Protein AF-A0A804MTH3-F1 (afdb_monomer_lite)

InterPro domains:
  IPR044663 MACPF domain-containing protein CAD1/NSL1-like [PTHR33199] (2-123)

Structure (mmCIF, N/CA/C/O backbone):
data_AF-A0A804MTH3-F1
#
_entry.id   AF-A0A804MTH3-F1
#
loop_
_atom_site.group_PDB
_atom_site.id
_atom_site.type_symbol
_atom_site.label_atom_id
_atom_site.label_alt_id
_atom_site.label_comp_id
_atom_site.label_asym_id
_atom_site.label_entity_id
_atom_site.label_seq_id
_atom_site.pdbx_PDB_ins_code
_atom_site.Cartn_x
_atom_site.Cartn_y
_atom_site.Cartn_z
_atom_site.occupancy
_atom_site.B_iso_or_equiv
_atom_site.auth_seq_id
_atom_site.auth_comp_id
_atom_site.auth_asym_id
_atom_site.auth_atom_id
_atom_site.pdbx_PDB_model_num
ATOM 1 N N . MET A 1 1 ? -16.129 12.757 20.648 1.00 75.38 1 MET A N 1
ATOM 2 C CA . MET A 1 1 ? -15.658 12.616 19.248 1.00 75.38 1 MET A CA 1
ATOM 3 C C . MET A 1 1 ? -15.105 11.215 19.030 1.00 75.38 1 MET A C 1
ATOM 5 O O . MET A 1 1 ? -14.694 10.597 20.002 1.00 75.38 1 MET A O 1
ATOM 9 N N . LYS A 1 2 ? -15.125 10.702 17.796 1.00 77.19 2 LYS A N 1
ATOM 10 C CA . LYS A 1 2 ? -14.483 9.428 17.428 1.00 77.19 2 LYS A CA 1
ATOM 11 C C . LYS A 1 2 ? -13.296 9.731 16.516 1.00 77.19 2 LYS A C 1
ATOM 13 O O . LYS A 1 2 ? -13.436 10.588 15.650 1.00 77.19 2 LYS A O 1
ATOM 18 N N . VAL A 1 3 ? -12.166 9.062 16.725 1.00 84.19 3 VAL A N 1
ATOM 19 C CA . VAL A 1 3 ? -10.909 9.311 16.001 1.00 84.19 3 VAL A CA 1
ATOM 20 C C . VAL A 1 3 ? -10.376 7.988 15.460 1.00 84.19 3 VAL A C 1
ATOM 22 O O . VAL A 1 3 ? -10.432 6.973 16.153 1.00 84.19 3 VAL A O 1
ATOM 25 N N . LEU A 1 4 ? -9.884 8.008 14.222 1.00 85.06 4 LEU A N 1
ATOM 26 C CA . LEU A 1 4 ? -9.173 6.902 13.586 1.00 85.06 4 LEU A CA 1
ATOM 27 C C . LEU A 1 4 ? -7.678 7.235 13.568 1.00 85.06 4 LEU A C 1
ATOM 29 O O . LEU A 1 4 ? -7.301 8.311 13.111 1.00 85.06 4 LEU A O 1
ATOM 33 N N . PHE A 1 5 ? -6.841 6.311 14.034 1.00 88.12 5 PHE A N 1
ATOM 34 C CA . PHE A 1 5 ? -5.385 6.434 13.967 1.00 88.12 5 PHE A CA 1
ATOM 35 C C . PHE A 1 5 ? -4.850 5.558 12.836 1.00 88.12 5 PHE A C 1
ATOM 37 O O . PHE A 1 5 ? -5.181 4.375 12.767 1.00 88.12 5 PHE A O 1
ATOM 44 N N . LEU A 1 6 ? -4.016 6.131 11.966 1.00 89.75 6 LEU A N 1
ATOM 45 C CA . LEU A 1 6 ? -3.325 5.408 10.901 1.00 89.75 6 LEU A CA 1
ATOM 46 C C . LEU A 1 6 ? -1.824 5.407 11.187 1.00 89.75 6 LEU A C 1
ATOM 48 O O . LEU A 1 6 ? -1.238 6.456 11.448 1.00 89.75 6 LEU A O 1
ATOM 52 N N . ARG A 1 7 ? -1.203 4.230 11.108 1.00 90.25 7 ARG A N 1
ATOM 53 C CA . ARG A 1 7 ? 0.249 4.076 11.182 1.00 90.25 7 ARG A CA 1
ATOM 54 C C . ARG A 1 7 ? 0.789 3.848 9.777 1.00 90.25 7 ARG A C 1
ATOM 56 O O . ARG A 1 7 ? 0.398 2.886 9.126 1.00 90.25 7 ARG A O 1
ATOM 63 N N . LEU A 1 8 ? 1.691 4.719 9.333 1.00 89.06 8 LEU A N 1
ATOM 64 C CA . LEU A 1 8 ? 2.389 4.580 8.059 1.00 89.06 8 LEU A CA 1
ATOM 65 C C . LEU A 1 8 ? 3.809 4.068 8.307 1.00 89.06 8 LEU A C 1
ATOM 67 O O . LEU A 1 8 ? 4.564 4.678 9.062 1.00 89.06 8 LEU A O 1
ATOM 71 N N . GLY A 1 9 ? 4.160 2.953 7.673 1.00 92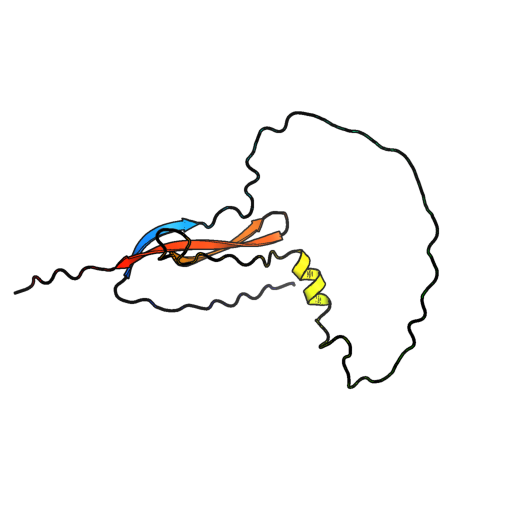.56 9 GLY A N 1
ATOM 72 C CA . GLY A 1 9 ? 5.544 2.517 7.516 1.00 92.56 9 GLY A CA 1
ATOM 73 C C . GLY A 1 9 ? 6.033 2.886 6.120 1.00 92.56 9 GLY A C 1
ATOM 74 O O . GLY A 1 9 ? 5.274 2.769 5.160 1.00 92.56 9 GLY A O 1
ATOM 75 N N . PHE A 1 10 ? 7.276 3.340 6.005 1.00 92.81 10 PHE A N 1
ATOM 76 C CA . PHE A 1 10 ? 7.902 3.626 4.719 1.00 92.81 10 PHE A CA 1
ATOM 77 C C . PHE A 1 10 ? 9.369 3.207 4.741 1.00 92.81 10 PHE A C 1
ATOM 79 O O . PHE A 1 10 ? 10.009 3.179 5.793 1.00 92.81 10 PHE A O 1
ATOM 86 N N . SER A 1 11 ? 9.889 2.891 3.564 1.00 93.00 11 SER A N 1
ATOM 87 C CA . SER A 1 11 ? 11.303 2.657 3.303 1.00 93.00 11 SER A CA 1
ATOM 88 C C . SER A 1 11 ? 11.717 3.466 2.074 1.00 93.00 11 SER A C 1
ATOM 90 O O . SER A 1 11 ? 10.885 3.806 1.230 1.00 93.00 11 SER A O 1
ATOM 92 N N . GLY A 1 12 ? 12.998 3.824 2.002 1.00 89.50 12 GLY A N 1
ATOM 93 C CA . GLY A 1 12 ? 13.584 4.468 0.829 1.00 89.50 12 GLY A CA 1
ATOM 94 C C . GLY A 1 12 ? 14.133 3.432 -0.147 1.00 89.50 12 GLY A C 1
ATOM 95 O O . GLY A 1 12 ? 14.617 2.383 0.273 1.00 89.50 12 GLY A O 1
ATOM 96 N N . VAL A 1 13 ? 14.083 3.745 -1.440 1.00 89.06 13 VAL A N 1
ATOM 97 C CA . VAL A 1 13 ? 14.737 2.975 -2.505 1.00 89.06 13 VAL A CA 1
ATOM 98 C C . VAL A 1 13 ? 15.578 3.957 -3.320 1.00 89.06 13 VAL A C 1
ATOM 100 O O . VAL A 1 13 ? 15.029 4.923 -3.848 1.00 89.06 13 VAL A O 1
ATOM 103 N N . ALA A 1 14 ? 16.894 3.744 -3.362 1.00 90.62 14 ALA A N 1
ATOM 104 C CA . ALA A 1 14 ? 17.831 4.560 -4.137 1.00 90.62 14 ALA A CA 1
ATOM 105 C C . ALA A 1 14 ? 17.869 4.122 -5.610 1.00 90.62 14 ALA A C 1
ATOM 107 O O . ALA A 1 14 ? 17.393 3.037 -5.943 1.00 90.62 14 ALA A O 1
ATOM 108 N N . ASP A 1 15 ? 18.399 4.985 -6.479 1.00 92.69 15 ASP A N 1
ATOM 109 C CA . ASP A 1 15 ? 18.687 4.720 -7.901 1.00 92.69 15 ASP A CA 1
ATOM 110 C C . ASP A 1 15 ? 17.491 4.248 -8.740 1.00 92.69 15 ASP A C 1
ATOM 112 O O . ASP A 1 15 ? 17.631 3.702 -9.833 1.00 92.69 15 ASP A O 1
ATOM 116 N N . MET A 1 16 ? 16.279 4.500 -8.247 1.00 93.06 16 MET A N 1
ATOM 117 C CA . MET A 1 16 ? 15.026 4.189 -8.917 1.00 93.06 16 MET A CA 1
ATOM 118 C C . MET A 1 16 ? 14.255 5.472 -9.212 1.00 93.06 16 MET A C 1
ATOM 120 O O . MET A 1 16 ? 14.217 6.402 -8.408 1.00 93.06 16 MET A O 1
ATOM 124 N N . LYS A 1 17 ? 13.554 5.499 -10.345 1.00 93.31 17 LYS A N 1
ATOM 125 C CA . LYS A 1 17 ? 12.579 6.544 -10.679 1.00 93.31 17 LYS A CA 1
ATOM 126 C C . LYS A 1 17 ? 11.191 5.954 -10.885 1.00 93.31 17 LYS A C 1
ATOM 128 O O . LYS A 1 17 ? 11.028 4.801 -11.284 1.00 93.31 17 LYS A O 1
ATOM 133 N N . ILE A 1 18 ? 10.169 6.767 -10.636 1.00 94.88 18 ILE A N 1
ATOM 134 C CA . ILE A 1 18 ? 8.778 6.392 -10.900 1.00 94.88 18 ILE A CA 1
ATOM 135 C C . ILE A 1 18 ? 8.538 6.439 -12.411 1.00 94.88 18 ILE A C 1
ATOM 137 O O . ILE A 1 18 ? 8.588 7.504 -13.021 1.00 94.88 18 ILE A O 1
ATOM 141 N N . ARG A 1 19 ? 8.233 5.286 -13.013 1.00 93.38 19 ARG A N 1
ATOM 142 C CA . ARG A 1 19 ? 7.843 5.184 -14.426 1.00 93.38 19 ARG A CA 1
ATOM 143 C C . ARG A 1 19 ? 6.403 5.618 -14.649 1.00 93.38 19 ARG A C 1
ATOM 145 O O . ARG A 1 19 ? 6.111 6.370 -15.571 1.00 93.38 19 ARG A O 1
ATOM 152 N N . ARG A 1 20 ? 5.488 5.072 -13.849 1.00 94.25 20 ARG A N 1
ATOM 153 C CA . ARG A 1 20 ? 4.055 5.381 -13.907 1.00 94.25 20 ARG A CA 1
ATOM 154 C C . ARG A 1 20 ? 3.417 5.165 -12.550 1.00 94.25 20 ARG A C 1
ATOM 156 O O . ARG A 1 20 ? 3.951 4.421 -11.731 1.00 94.25 20 ARG A O 1
ATOM 163 N N . SER A 1 21 ? 2.237 5.736 -12.359 1.00 95.50 21 SER A N 1
ATOM 164 C CA . SER A 1 21 ? 1.429 5.485 -11.173 1.00 95.50 21 SER A CA 1
ATOM 165 C C . SER A 1 21 ? -0.015 5.212 -11.532 1.00 95.50 21 SER A C 1
ATOM 167 O O . SER A 1 21 ? -0.558 5.801 -12.462 1.00 95.50 21 SER A O 1
ATOM 169 N N . GLU A 1 22 ? -0.660 4.391 -10.722 1.00 94.62 22 GLU A N 1
ATOM 170 C CA . GLU A 1 22 ? -2.080 4.116 -10.816 1.00 94.62 22 GLU A CA 1
ATOM 171 C C . GLU A 1 22 ? -2.690 3.989 -9.426 1.00 94.62 22 GLU A C 1
ATOM 173 O O . GLU A 1 22 ? -2.055 3.566 -8.460 1.00 94.62 22 GLU A O 1
ATOM 178 N N . TRP A 1 23 ? -3.947 4.392 -9.314 1.00 93.38 23 TRP A N 1
ATOM 179 C CA . TRP A 1 23 ? -4.713 4.097 -8.118 1.00 93.38 23 TRP A CA 1
ATOM 180 C C . TRP A 1 23 ? -5.086 2.618 -8.131 1.00 93.38 23 TRP A C 1
ATOM 182 O O . TRP A 1 23 ? -5.500 2.106 -9.170 1.00 93.38 23 TRP A O 1
ATOM 192 N N . GLY A 1 24 ? -4.971 1.960 -6.977 1.00 83.44 24 GLY A N 1
ATOM 193 C CA . GLY A 1 24 ? -5.474 0.608 -6.778 1.00 83.44 24 GLY A CA 1
ATOM 194 C C . GLY A 1 24 ? -6.914 0.489 -7.275 1.00 83.44 24 GLY A C 1
ATOM 195 O O . GLY A 1 24 ? -7.688 1.460 -7.218 1.00 83.44 24 GLY A O 1
ATOM 196 N N . GLY A 1 25 ? -7.236 -0.688 -7.815 1.00 70.75 25 GLY A N 1
ATOM 197 C CA . GLY A 1 25 ? -8.561 -0.995 -8.342 1.00 70.75 25 GLY A CA 1
ATOM 198 C C . GLY A 1 25 ? -9.643 -0.642 -7.325 1.00 70.75 25 GLY A C 1
ATOM 199 O O . GLY A 1 25 ? -9.423 -0.712 -6.118 1.00 70.75 25 GLY A O 1
ATOM 200 N N . ALA A 1 26 ? -10.798 -0.193 -7.813 1.00 55.56 26 ALA A N 1
ATOM 201 C CA . ALA A 1 26 ? -11.980 -0.109 -6.962 1.00 55.56 26 ALA A CA 1
ATOM 202 C C . ALA A 1 26 ? -12.233 -1.511 -6.398 1.00 55.56 26 ALA A C 1
ATOM 204 O O . ALA A 1 26 ? -12.300 -2.452 -7.192 1.00 55.56 26 ALA A O 1
ATOM 205 N N . LEU A 1 27 ? -12.309 -1.648 -5.070 1.00 53.34 27 LEU A N 1
ATOM 206 C CA . LEU A 1 27 ? -12.311 -2.953 -4.400 1.00 53.34 27 LEU A CA 1
ATOM 207 C C . LEU A 1 27 ? -13.424 -3.847 -4.929 1.00 53.34 27 LEU A C 1
ATOM 209 O O . LEU A 1 27 ? -13.224 -5.036 -5.123 1.00 53.34 27 LEU A O 1
ATOM 213 N N . VAL A 1 28 ? -14.539 -3.246 -5.306 1.00 46.81 28 VAL A N 1
ATOM 214 C CA . VAL A 1 28 ? -15.435 -3.755 -6.328 1.00 46.81 28 VAL A CA 1
ATOM 215 C C . VAL A 1 28 ? -16.047 -2.492 -6.909 1.00 46.81 28 VAL A C 1
ATOM 217 O O . VAL A 1 28 ? -16.981 -1.951 -6.328 1.00 46.81 28 VAL A O 1
ATOM 220 N N . ALA A 1 29 ? -15.554 -1.959 -8.031 1.00 50.00 29 ALA A N 1
ATOM 221 C CA . ALA A 1 29 ? -16.477 -1.157 -8.831 1.00 50.00 29 ALA A CA 1
ATOM 222 C C . ALA A 1 29 ? -17.546 -2.159 -9.262 1.00 50.00 29 ALA A C 1
ATOM 224 O O . ALA A 1 29 ? -17.197 -3.104 -9.978 1.00 50.00 29 ALA A O 1
ATOM 225 N N . PRO A 1 30 ? -18.819 -2.021 -8.843 1.00 51.41 30 PRO A N 1
ATOM 226 C CA . PRO A 1 30 ? -19.863 -2.797 -9.467 1.00 51.41 30 PRO A CA 1
ATOM 227 C C . PRO A 1 30 ? -19.773 -2.376 -10.922 1.00 51.41 30 PRO A C 1
ATOM 229 O O . PRO A 1 30 ? -20.033 -1.216 -11.259 1.00 51.41 30 PRO A O 1
ATOM 232 N N . ARG A 1 31 ? -19.298 -3.280 -11.779 1.00 49.38 31 ARG A N 1
ATOM 233 C CA . ARG A 1 31 ? -19.424 -3.123 -13.215 1.00 49.38 31 ARG A CA 1
ATOM 234 C C . ARG A 1 31 ? -20.904 -2.834 -13.396 1.00 49.38 31 ARG A C 1
ATOM 236 O O . ARG A 1 31 ? -21.716 -3.719 -13.130 1.00 49.38 31 ARG A O 1
ATOM 243 N N . ARG A 1 32 ? -21.251 -1.581 -13.720 1.00 48.16 32 ARG A N 1
ATOM 244 C CA . ARG A 1 32 ? -22.611 -1.160 -14.068 1.00 48.16 32 ARG A CA 1
ATOM 245 C C . ARG A 1 32 ? -22.969 -1.904 -15.353 1.00 48.16 32 ARG A C 1
ATOM 247 O O . ARG A 1 32 ? -22.934 -1.356 -16.443 1.00 48.16 32 ARG A O 1
ATOM 254 N N . SER A 1 33 ? -23.229 -3.195 -15.219 1.00 52.94 33 SER A N 1
ATOM 255 C CA . SER A 1 33 ? -24.008 -3.971 -16.158 1.00 52.94 33 SER A CA 1
ATOM 256 C C . SER A 1 33 ? -25.435 -3.523 -15.885 1.00 52.94 33 SER A C 1
ATOM 258 O O . SER A 1 33 ? -25.866 -3.528 -14.732 1.00 52.94 33 SER A O 1
ATOM 260 N N . GLY A 1 34 ? -26.090 -2.991 -16.914 1.00 40.88 34 GLY A N 1
ATOM 261 C CA . GLY A 1 34 ? -27.389 -2.344 -16.805 1.00 40.88 34 GLY A CA 1
ATOM 262 C C . GLY A 1 34 ? -28.368 -3.154 -15.961 1.00 40.88 34 GLY A C 1
ATOM 263 O O . GLY A 1 34 ? -28.620 -4.326 -16.219 1.00 40.88 34 GLY A O 1
ATOM 264 N N . SER A 1 35 ? -28.906 -2.508 -14.934 1.00 57.00 35 SER A N 1
ATOM 265 C CA . SER A 1 35 ? -30.027 -3.012 -14.160 1.00 57.00 35 SER A CA 1
ATOM 266 C C . SER A 1 35 ? -31.315 -2.753 -14.939 1.00 57.00 35 SER A C 1
ATOM 268 O O . SER A 1 35 ? -31.774 -1.611 -14.999 1.00 57.00 35 SER A O 1
ATOM 270 N N . LEU A 1 36 ? -31.917 -3.796 -15.501 1.00 53.84 36 LEU A N 1
ATOM 271 C CA . LEU A 1 36 ? -33.334 -3.802 -15.855 1.00 53.84 36 LEU A CA 1
ATOM 272 C C . LEU A 1 36 ? -33.940 -5.120 -15.365 1.00 53.84 36 LEU A C 1
ATOM 274 O O . LEU A 1 36 ? -33.486 -6.188 -15.761 1.00 53.84 36 LEU A O 1
ATOM 278 N N . SER A 1 37 ? -34.990 -4.989 -14.546 1.00 44.91 37 SER A N 1
ATOM 279 C CA . SER A 1 37 ? -35.951 -6.036 -14.151 1.00 44.91 37 SER A CA 1
ATOM 280 C C . SER A 1 37 ? -35.433 -7.028 -13.087 1.00 44.91 37 SER A C 1
ATOM 282 O O . SER A 1 37 ? -34.332 -7.535 -13.188 1.00 44.91 37 SER A O 1
ATOM 284 N N . ALA A 1 38 ? -36.133 -7.367 -12.002 1.00 49.88 38 ALA A N 1
ATOM 285 C CA . ALA A 1 38 ? -37.554 -7.294 -11.703 1.00 49.88 38 ALA A CA 1
ATOM 286 C C . ALA A 1 38 ? -37.786 -7.094 -10.191 1.00 49.88 38 ALA A C 1
ATOM 288 O O . ALA A 1 38 ? -37.013 -7.546 -9.348 1.00 49.88 38 ALA A O 1
ATOM 289 N N . ARG A 1 39 ? -38.883 -6.408 -9.859 1.00 53.56 39 ARG A N 1
ATOM 290 C CA . ARG A 1 39 ? -39.403 -6.236 -8.499 1.00 53.56 39 ARG A CA 1
ATOM 291 C C . ARG A 1 39 ? -40.099 -7.536 -8.091 1.00 53.56 39 ARG A C 1
ATOM 293 O O . ARG A 1 39 ? -41.207 -7.780 -8.555 1.00 53.56 39 ARG A O 1
ATOM 300 N N . ILE A 1 40 ? -39.479 -8.369 -7.259 1.00 57.06 40 ILE A N 1
ATOM 301 C CA . ILE A 1 40 ? -40.195 -9.488 -6.631 1.00 57.06 40 ILE A CA 1
ATOM 302 C C . ILE A 1 40 ? -40.690 -9.001 -5.274 1.00 57.06 40 ILE A C 1
ATOM 304 O O . ILE A 1 40 ? -39.972 -8.987 -4.278 1.00 57.06 40 ILE A O 1
ATOM 308 N N . SER A 1 41 ? -41.929 -8.526 -5.283 1.00 39.53 41 SER A N 1
ATOM 309 C CA . SER A 1 41 ? -42.712 -8.238 -4.091 1.00 39.53 41 SER A CA 1
ATOM 310 C C . SER A 1 41 ? -43.142 -9.564 -3.464 1.00 39.53 41 SER A C 1
ATOM 312 O O . SER A 1 41 ? -43.993 -10.253 -4.016 1.00 39.53 41 SER A O 1
ATOM 314 N N . ALA A 1 42 ? -42.583 -9.918 -2.311 1.00 47.19 42 ALA A N 1
ATOM 315 C CA . ALA A 1 42 ? -43.140 -10.950 -1.443 1.00 47.19 42 ALA A CA 1
ATOM 316 C C . ALA A 1 42 ? -43.189 -10.393 -0.019 1.00 47.19 42 ALA A C 1
ATOM 318 O O . ALA A 1 42 ? -42.279 -10.568 0.785 1.00 47.19 42 ALA A O 1
ATOM 319 N N . ALA A 1 43 ? -44.253 -9.644 0.254 1.00 39.69 43 ALA A N 1
ATOM 320 C CA . ALA A 1 43 ? -44.699 -9.363 1.605 1.00 39.69 43 ALA A CA 1
ATOM 321 C C . ALA A 1 43 ? -45.614 -10.516 2.013 1.00 39.69 43 ALA A C 1
ATOM 323 O O . ALA A 1 43 ? -46.726 -10.589 1.496 1.00 39.69 43 ALA A O 1
ATOM 324 N N . LEU A 1 44 ? -45.177 -11.416 2.896 1.00 37.44 44 LEU A N 1
ATOM 325 C CA . LEU A 1 44 ? -46.127 -12.244 3.636 1.00 37.44 44 LEU A CA 1
ATOM 326 C C . LEU A 1 44 ? -45.506 -12.899 4.873 1.00 37.44 44 LEU A C 1
ATOM 328 O O . LEU A 1 44 ? -44.500 -13.588 4.770 1.00 37.44 44 LEU A O 1
ATOM 332 N N . SER A 1 45 ? -46.209 -12.713 5.992 1.00 42.94 45 SER A N 1
ATOM 333 C CA . SER A 1 45 ? -46.187 -13.484 7.244 1.00 42.94 45 SER A CA 1
ATOM 334 C C . SER A 1 45 ? -44.861 -13.532 8.012 1.00 42.94 45 SER A C 1
ATOM 336 O O . SER A 1 45 ? -43.871 -14.089 7.570 1.00 42.94 45 SER A O 1
ATOM 338 N N . GLY A 1 46 ? -44.762 -12.966 9.214 1.00 35.16 46 GLY A N 1
ATOM 339 C CA . GLY A 1 46 ? -45.717 -13.150 10.308 1.00 35.16 46 GLY A CA 1
ATOM 340 C C . GLY A 1 46 ? -45.324 -14.414 11.067 1.00 35.16 46 GLY A C 1
ATOM 341 O O . GLY A 1 46 ? -45.667 -15.515 10.657 1.00 35.16 46 GLY A O 1
ATOM 342 N N . GLY A 1 47 ? -44.565 -14.250 12.147 1.00 35.94 47 GLY A N 1
ATOM 343 C CA . GLY A 1 47 ? -44.057 -15.371 12.931 1.00 35.94 47 GLY A CA 1
ATOM 344 C C . GLY A 1 47 ? -43.284 -14.896 14.150 1.00 35.94 47 GLY A C 1
ATOM 345 O O . GLY A 1 47 ? -42.082 -15.107 14.250 1.00 35.94 47 GLY A O 1
ATOM 346 N N . LEU A 1 48 ? -43.978 -14.213 15.061 1.00 35.47 48 LEU A N 1
ATOM 347 C CA . LEU A 1 48 ? -43.524 -14.063 16.439 1.00 35.47 48 LEU A CA 1
ATOM 348 C C . LEU A 1 48 ? -43.539 -15.459 17.072 1.00 35.47 48 LEU A C 1
ATOM 350 O O . LEU A 1 48 ? -44.594 -15.923 17.497 1.00 35.47 48 LEU A O 1
ATOM 354 N N . VAL A 1 49 ? -42.403 -16.154 17.101 1.00 39.12 49 VAL A N 1
ATOM 355 C CA . VAL A 1 49 ? -42.268 -17.389 17.880 1.00 39.12 49 VAL A CA 1
ATOM 356 C C . VAL A 1 49 ? -41.150 -17.219 18.894 1.00 39.12 49 VAL A C 1
ATOM 358 O O . VAL A 1 49 ? -39.977 -17.083 18.563 1.00 39.12 49 VAL A O 1
ATOM 361 N N . LEU A 1 50 ? -41.637 -17.153 20.129 1.00 38.47 50 LEU A N 1
ATOM 362 C CA . LEU A 1 50 ? -41.042 -17.392 21.432 1.00 38.47 50 LEU A CA 1
ATOM 363 C C . LEU A 1 50 ? -39.530 -17.644 21.500 1.00 38.47 50 LEU A C 1
ATOM 365 O O . LEU A 1 50 ? -38.989 -18.611 20.972 1.00 38.47 50 LEU A O 1
ATOM 369 N N . ALA A 1 51 ? -38.908 -16.808 22.327 1.00 36.41 51 ALA A N 1
ATOM 370 C CA . ALA A 1 51 ? -37.616 -17.021 22.948 1.00 36.41 51 ALA A CA 1
ATOM 371 C C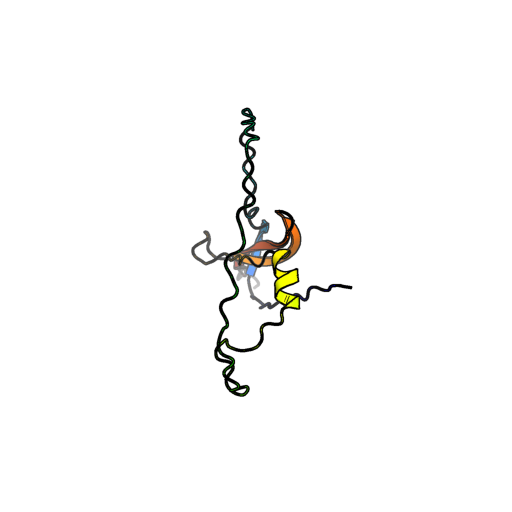 . ALA A 1 51 ? -37.479 -18.430 23.568 1.00 36.41 51 ALA A C 1
ATOM 373 O O . ALA A 1 51 ? -38.317 -18.816 24.388 1.00 36.41 51 ALA A O 1
ATOM 374 N N . PRO A 1 52 ? -36.396 -19.163 23.264 1.00 50.16 52 PRO A N 1
ATOM 375 C CA . PRO A 1 52 ? -35.908 -20.239 24.114 1.00 50.16 52 PRO A CA 1
ATOM 376 C C . PRO A 1 52 ? -35.183 -19.659 25.347 1.00 50.16 52 PRO A C 1
ATOM 378 O O . PRO A 1 52 ? -34.546 -18.605 25.246 1.00 50.16 52 PRO A O 1
ATOM 381 N N . PRO A 1 53 ? -35.282 -20.319 26.512 1.00 44.31 53 PRO A N 1
ATOM 382 C CA . PRO A 1 53 ? -34.813 -19.809 27.795 1.00 44.31 53 PRO A CA 1
ATOM 383 C C . PRO A 1 53 ? -33.286 -19.824 27.938 1.00 44.31 53 PRO A C 1
ATOM 385 O O . PRO A 1 53 ? -32.571 -20.598 27.303 1.00 44.31 53 PRO A O 1
ATOM 388 N N . ALA A 1 54 ? -32.828 -18.930 28.812 1.00 45.59 54 ALA A N 1
ATOM 389 C CA . ALA A 1 54 ? -31.448 -18.676 29.181 1.00 45.59 54 ALA A CA 1
ATOM 390 C C . ALA A 1 54 ? -30.695 -19.959 29.560 1.00 45.59 54 ALA A C 1
ATOM 392 O O . ALA A 1 54 ? -31.066 -20.664 30.494 1.00 45.59 54 ALA A O 1
ATOM 393 N N . VAL A 1 55 ? -29.604 -20.231 28.846 1.00 56.62 55 VAL A N 1
ATOM 394 C CA . VAL A 1 55 ? -28.609 -21.212 29.275 1.00 56.62 55 VAL A CA 1
ATOM 395 C C . VAL A 1 55 ? -27.750 -20.535 30.338 1.00 56.62 55 VAL A C 1
ATOM 397 O O . VAL A 1 55 ? -27.016 -19.588 30.057 1.00 56.62 55 VAL A O 1
ATOM 400 N N . GLU A 1 56 ? -27.898 -20.998 31.573 1.00 46.66 56 GLU A N 1
ATOM 401 C CA . GLU A 1 56 ? -27.108 -20.596 32.732 1.00 46.66 56 GLU A CA 1
ATOM 402 C C . GLU A 1 56 ? -25.672 -21.127 32.575 1.00 46.66 56 GLU A C 1
ATOM 404 O O . GLU A 1 56 ? -25.360 -22.264 32.929 1.00 46.66 56 GLU A O 1
ATOM 409 N N . GLU A 1 57 ? -24.775 -20.331 31.984 1.00 53.84 57 GLU A N 1
ATOM 410 C CA . GLU A 1 57 ? -23.360 -20.702 31.885 1.00 53.84 57 GLU A CA 1
ATOM 411 C C . GLU A 1 57 ? -22.682 -20.468 33.244 1.00 53.84 57 GLU A C 1
ATOM 413 O O . GLU A 1 57 ? -22.430 -19.342 33.677 1.00 53.84 57 GLU A O 1
ATOM 418 N N . LYS A 1 58 ? -22.451 -21.589 33.930 1.00 46.19 58 LYS A N 1
ATOM 419 C CA . LYS A 1 58 ? -21.743 -21.765 35.198 1.00 46.19 58 LYS A CA 1
ATOM 420 C C . LYS A 1 58 ? -20.518 -20.845 35.310 1.00 46.19 58 LYS A C 1
ATOM 422 O O . LYS A 1 58 ? -19.523 -21.001 34.608 1.00 46.19 58 LYS A O 1
ATOM 427 N N . VAL A 1 59 ? -20.616 -19.901 36.239 1.00 53.16 59 VAL A N 1
ATOM 428 C CA . VAL A 1 59 ? -19.605 -18.897 36.585 1.00 53.16 59 VAL A CA 1
ATOM 429 C C . VAL A 1 59 ? -18.387 -19.582 37.216 1.00 53.16 59 VAL A C 1
ATOM 431 O O . VAL A 1 59 ? -18.388 -19.897 38.403 1.00 53.16 59 VAL A O 1
ATOM 434 N N . GLU A 1 60 ? -17.340 -19.831 36.430 1.00 54.50 60 GLU A N 1
ATOM 435 C CA . GLU A 1 60 ? -16.035 -20.243 36.953 1.00 54.50 60 GLU A CA 1
ATOM 436 C C . GLU A 1 60 ? -15.153 -19.004 37.167 1.00 54.50 60 GLU A C 1
ATOM 438 O O . GLU A 1 60 ? -14.682 -18.362 36.228 1.00 54.50 60 GLU A O 1
ATOM 443 N N . VAL A 1 61 ? -14.975 -18.639 38.439 1.00 55.19 61 VAL A N 1
ATOM 444 C CA . VAL A 1 61 ? -14.286 -17.429 38.916 1.00 55.19 61 VAL A CA 1
ATOM 445 C C . VAL A 1 61 ? -12.770 -17.647 38.946 1.00 55.19 61 VAL A C 1
ATOM 447 O O . VAL A 1 61 ? -12.134 -17.549 39.987 1.00 55.19 61 VAL A O 1
ATOM 450 N N . ASN A 1 62 ? -12.163 -17.956 37.805 1.00 51.06 62 ASN A N 1
ATOM 451 C CA . ASN A 1 62 ? -10.705 -17.959 37.674 1.00 51.06 62 ASN A CA 1
ATOM 452 C C . ASN A 1 62 ? -10.285 -16.723 36.873 1.00 51.06 62 ASN A C 1
ATOM 454 O O . ASN A 1 62 ? -9.971 -16.798 35.693 1.00 51.06 62 ASN A O 1
ATOM 458 N N . SER A 1 63 ? -10.320 -15.551 37.519 1.00 62.66 63 SER A N 1
ATOM 459 C CA . SER A 1 63 ? -10.109 -14.237 36.884 1.00 62.66 63 SER A CA 1
ATOM 460 C C . SER A 1 63 ? -8.682 -13.975 36.388 1.00 62.66 63 SER A C 1
ATOM 462 O O . SER A 1 63 ? -8.444 -12.972 35.721 1.00 62.66 63 SER A O 1
ATOM 464 N N . THR A 1 64 ? -7.717 -14.830 36.727 1.00 52.22 64 THR A N 1
ATOM 465 C CA . THR A 1 64 ? -6.325 -14.724 36.253 1.00 52.22 64 THR A CA 1
ATOM 466 C C . THR A 1 64 ? -6.078 -15.484 34.956 1.00 52.22 64 THR A C 1
ATOM 468 O O . THR A 1 64 ? -5.099 -15.216 34.263 1.00 52.22 64 THR A O 1
ATOM 471 N N . ILE A 1 65 ? -6.979 -16.391 34.592 1.00 52.59 65 ILE A N 1
ATOM 472 C CA . ILE A 1 65 ? -6.972 -17.061 33.303 1.00 52.59 65 ILE A CA 1
ATOM 473 C C . ILE A 1 65 ? -8.027 -16.326 32.493 1.00 52.59 65 ILE A C 1
ATOM 475 O O . ILE A 1 65 ? -9.194 -16.312 32.858 1.00 52.59 65 ILE A O 1
ATOM 479 N N . PHE A 1 66 ? -7.639 -15.667 31.409 1.00 51.97 66 PHE A N 1
ATOM 480 C CA . PHE A 1 66 ? -8.612 -15.242 30.413 1.00 51.97 66 PHE A CA 1
ATOM 481 C C . PHE A 1 66 ? -8.831 -16.445 29.489 1.00 51.97 66 PHE A C 1
ATOM 483 O O . PHE A 1 66 ? -8.105 -16.552 28.500 1.00 51.97 66 PHE A O 1
ATOM 490 N N . PRO A 1 67 ? -9.776 -17.377 29.756 1.00 62.81 67 PRO A N 1
ATOM 491 C CA . PRO A 1 67 ? -9.958 -18.543 28.887 1.00 62.81 67 PRO A CA 1
ATOM 492 C C . PRO A 1 67 ? -10.318 -18.121 27.456 1.00 62.81 67 PRO A C 1
ATOM 494 O O . PRO A 1 67 ? -10.057 -18.846 26.505 1.00 62.81 67 PRO A O 1
ATOM 497 N N . LYS A 1 68 ? -10.884 -16.916 27.299 1.00 63.09 68 LYS A N 1
ATOM 498 C CA . LYS A 1 68 ? -11.251 -16.301 26.016 1.00 63.09 68 LYS A CA 1
ATOM 499 C C . LYS A 1 68 ? -10.196 -15.320 25.471 1.00 63.09 68 LYS A C 1
ATOM 501 O O . LYS A 1 68 ? -10.467 -14.634 24.491 1.00 63.09 68 LYS A O 1
ATOM 506 N N . GLY A 1 69 ? -9.000 -15.267 26.064 1.00 63.75 69 GLY A N 1
ATOM 507 C CA . GLY A 1 69 ? -7.935 -14.345 25.666 1.00 63.75 69 GLY A CA 1
ATOM 508 C C . GLY A 1 69 ? -8.161 -12.897 26.134 1.00 63.75 69 GLY A C 1
ATOM 509 O O . GLY A 1 69 ? -9.171 -12.605 26.780 1.00 63.75 69 GLY A O 1
ATOM 510 N N . PRO A 1 70 ? -7.204 -11.988 25.857 1.00 67.00 70 PRO A N 1
ATOM 511 C CA . PRO A 1 70 ? -7.241 -10.608 26.331 1.00 67.00 70 PRO A CA 1
ATOM 512 C C . PRO A 1 70 ? -8.582 -9.941 26.006 1.00 67.00 70 PRO A C 1
ATOM 514 O O . PRO A 1 70 ? -9.101 -10.151 24.906 1.00 67.00 70 PRO A O 1
ATOM 517 N N . PRO A 1 71 ? -9.144 -9.121 26.912 1.00 59.97 71 PRO A N 1
ATOM 518 C CA . PRO A 1 71 ? -10.381 -8.409 26.645 1.00 59.97 71 PRO A CA 1
ATOM 519 C C . PRO A 1 71 ? -10.172 -7.491 25.441 1.00 59.97 71 PRO A C 1
ATOM 521 O O . PRO A 1 71 ? -9.581 -6.416 25.546 1.00 59.97 71 PRO A O 1
ATOM 524 N N . VAL A 1 72 ? -10.652 -7.925 24.274 1.00 59.53 72 VAL A N 1
ATOM 525 C CA . VAL A 1 72 ? -10.747 -7.065 23.100 1.00 59.53 72 VAL A CA 1
ATOM 526 C C . VAL A 1 72 ? -11.659 -5.913 23.506 1.00 59.53 72 VAL A C 1
ATOM 528 O O . VAL A 1 72 ? -12.796 -6.165 23.918 1.00 59.53 72 VAL A O 1
ATOM 531 N N . PRO A 1 73 ? -11.207 -4.651 23.425 1.00 60.06 73 PRO A N 1
ATOM 532 C CA . PRO A 1 73 ? -12.045 -3.540 23.829 1.00 60.06 73 PRO A CA 1
ATOM 533 C C . PRO A 1 73 ? -13.325 -3.528 22.978 1.00 60.06 73 PRO A C 1
ATOM 535 O O . PRO A 1 73 ? -13.301 -3.200 21.791 1.00 60.06 73 PRO A O 1
ATOM 538 N N . LEU A 1 74 ? -14.465 -3.866 23.590 1.00 59.16 74 LEU A N 1
ATOM 539 C CA . LEU A 1 74 ? -15.789 -3.867 22.950 1.00 59.16 74 LEU A CA 1
ATOM 540 C C . LEU A 1 74 ? -16.100 -2.568 22.169 1.00 59.16 74 LEU A C 1
ATOM 542 O O . LEU A 1 74 ? -16.750 -2.641 21.120 1.00 59.16 74 LEU A O 1
ATOM 546 N N . PRO A 1 75 ? -15.649 -1.363 22.600 1.00 59.38 75 PRO A N 1
ATOM 547 C CA . PRO A 1 75 ? -15.853 -0.146 21.815 1.00 59.38 75 PRO A CA 1
ATOM 548 C C . PRO A 1 75 ? -15.192 -0.191 20.431 1.00 59.38 75 PRO A C 1
ATOM 550 O O . PRO A 1 75 ? -15.760 0.339 19.472 1.00 59.38 75 PRO A O 1
ATOM 553 N N . VAL A 1 76 ? -14.032 -0.848 20.314 1.00 59.69 76 VAL A N 1
ATOM 554 C CA . VAL A 1 76 ? -13.295 -0.989 19.049 1.00 59.69 76 VAL A CA 1
ATOM 555 C C . VAL A 1 76 ? -14.103 -1.850 18.084 1.00 59.69 76 VAL A C 1
ATOM 557 O O . VAL A 1 76 ? -14.290 -1.454 16.937 1.00 59.69 76 VAL A O 1
ATOM 560 N N . GLN A 1 77 ? -14.708 -2.942 18.567 1.00 63.62 77 GLN A N 1
ATOM 561 C CA . GLN A 1 77 ? -15.580 -3.793 17.748 1.00 63.62 77 GLN A CA 1
ATOM 562 C C . GLN A 1 77 ? -16.788 -3.024 17.196 1.00 63.62 77 GLN A C 1
ATOM 564 O O . GLN A 1 77 ? -17.169 -3.211 16.039 1.00 63.62 77 GLN A O 1
ATOM 569 N N . LYS A 1 78 ? -17.370 -2.097 17.978 1.00 72.75 78 LYS A N 1
ATOM 570 C CA . LYS A 1 78 ? -18.497 -1.289 17.493 1.00 72.75 78 LYS A CA 1
ATOM 571 C C . LYS A 1 78 ? -18.096 -0.428 16.294 1.00 72.75 78 LYS A C 1
ATOM 573 O O . LYS A 1 78 ? -18.889 -0.340 15.366 1.00 72.75 78 LYS A O 1
ATOM 578 N N . MET A 1 79 ? -16.933 0.217 16.288 1.00 78.50 79 MET A N 1
ATOM 579 C CA . MET A 1 79 ? -16.542 1.107 15.182 1.00 78.50 79 MET A CA 1
ATOM 580 C C . MET A 1 79 ? -15.845 0.396 14.030 1.00 78.50 79 MET A C 1
ATOM 582 O O . MET A 1 79 ? -16.009 0.831 12.893 1.00 78.50 79 MET A O 1
ATOM 586 N N . ALA A 1 80 ? -15.170 -0.723 14.299 1.00 82.38 80 ALA A N 1
ATOM 587 C CA . ALA A 1 80 ? -14.536 -1.552 13.278 1.00 82.38 80 ALA A CA 1
ATOM 588 C C . ALA A 1 80 ? -15.514 -1.961 12.164 1.00 82.38 80 ALA A C 1
ATOM 590 O O . ALA A 1 80 ? -15.125 -2.019 11.008 1.00 82.38 80 ALA A O 1
ATOM 591 N N . ARG A 1 81 ? -16.812 -2.133 12.464 1.00 85.50 81 ARG A N 1
ATOM 592 C CA . ARG A 1 81 ? -17.832 -2.452 11.444 1.00 85.50 81 ARG A CA 1
ATOM 593 C C . ARG A 1 81 ? -17.982 -1.397 10.336 1.00 85.50 81 ARG A C 1
ATOM 595 O O . ARG A 1 81 ? -18.479 -1.722 9.262 1.00 85.50 81 ARG A O 1
ATOM 602 N N . HIS A 1 82 ? -17.598 -0.149 10.614 1.00 88.56 82 HIS A N 1
ATOM 603 C CA . HIS A 1 82 ? -17.683 0.987 9.687 1.00 88.56 82 HIS A CA 1
ATOM 604 C C . HIS A 1 82 ? -16.368 1.261 8.962 1.00 88.56 82 HIS A C 1
ATOM 606 O O . HIS A 1 82 ? -16.304 2.185 8.157 1.00 88.56 82 HIS A O 1
ATOM 612 N N . ILE A 1 83 ? -15.317 0.508 9.273 1.00 90.62 83 ILE A N 1
ATOM 613 C CA . ILE A 1 83 ? -13.999 0.655 8.670 1.00 90.62 83 ILE A CA 1
ATOM 614 C C . ILE A 1 83 ? -13.770 -0.581 7.816 1.00 90.62 83 ILE A C 1
ATOM 616 O O . ILE A 1 83 ? -13.971 -1.710 8.261 1.00 90.62 83 ILE A O 1
ATOM 620 N N . ASP A 1 84 ? -13.390 -0.363 6.570 1.00 90.56 84 ASP A N 1
ATOM 621 C CA . ASP A 1 84 ? -12.883 -1.431 5.738 1.00 90.56 84 ASP A CA 1
ATOM 622 C C . ASP A 1 84 ? -11.413 -1.668 6.087 1.00 90.56 84 ASP A C 1
ATOM 624 O O . ASP A 1 84 ? -10.561 -0.803 5.884 1.00 90.56 84 ASP A O 1
ATOM 628 N N . THR A 1 85 ? -11.140 -2.830 6.676 1.00 88.38 85 THR A N 1
ATOM 629 C CA . THR A 1 85 ? -9.796 -3.273 7.060 1.00 88.38 85 THR A CA 1
ATOM 630 C C . THR A 1 85 ? -9.218 -4.267 6.057 1.00 88.38 85 THR A C 1
ATOM 632 O O . THR A 1 85 ? -8.281 -4.985 6.399 1.00 88.38 85 THR A O 1
ATOM 635 N N . THR A 1 86 ? -9.799 -4.362 4.856 1.00 89.62 86 THR A N 1
ATOM 636 C CA . THR A 1 86 ? -9.300 -5.233 3.789 1.00 89.62 86 THR A CA 1
ATOM 637 C C . THR A 1 86 ? -7.852 -4.880 3.466 1.00 89.62 86 THR A C 1
ATOM 639 O O . THR A 1 86 ? -7.522 -3.726 3.184 1.00 89.62 86 THR A O 1
ATOM 642 N N . GLU A 1 87 ? -6.983 -5.884 3.520 1.00 90.81 87 GLU A N 1
ATOM 643 C CA . GLU A 1 87 ? -5.588 -5.736 3.132 1.00 90.81 87 GLU A CA 1
ATOM 644 C C . GLU A 1 87 ? -5.475 -5.653 1.606 1.00 90.81 87 GLU A C 1
ATOM 646 O O . GLU A 1 87 ? -6.105 -6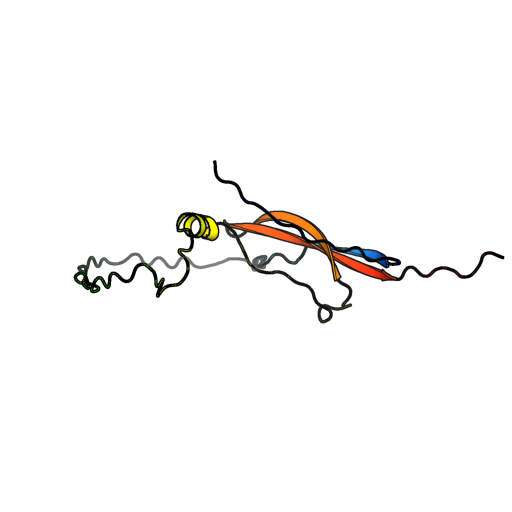.421 0.878 1.00 90.81 87 GLU A O 1
ATOM 651 N N . VAL A 1 88 ? -4.669 -4.707 1.121 1.00 89.12 88 VAL A N 1
ATOM 652 C CA . VAL A 1 88 ? -4.384 -4.529 -0.305 1.00 89.12 88 VAL A CA 1
ATOM 653 C C . VAL A 1 88 ? -2.881 -4.528 -0.527 1.00 89.12 88 VAL A C 1
ATOM 655 O O . VAL A 1 88 ? -2.146 -3.717 0.038 1.00 89.12 88 VAL A O 1
ATOM 658 N N . SER A 1 89 ? -2.414 -5.416 -1.390 1.00 89.88 89 SER A N 1
ATOM 659 C CA . SER A 1 89 ? -1.007 -5.545 -1.745 1.00 89.88 89 SER A CA 1
ATOM 660 C C . SER A 1 89 ? -0.861 -5.697 -3.255 1.00 89.88 89 SER A C 1
ATOM 662 O O . SER A 1 89 ? -1.811 -6.033 -3.962 1.00 89.88 89 SER A O 1
ATOM 664 N N . ARG A 1 90 ? 0.332 -5.365 -3.748 1.00 89.38 90 ARG A N 1
ATOM 665 C CA . ARG A 1 90 ? 0.792 -5.755 -5.076 1.00 89.38 90 ARG A CA 1
ATOM 666 C C . ARG A 1 90 ? 2.187 -6.319 -4.936 1.00 89.38 90 ARG A C 1
ATOM 668 O O . ARG A 1 90 ? 3.050 -5.652 -4.367 1.00 89.38 90 ARG A O 1
ATOM 675 N N . GLY A 1 91 ? 2.356 -7.550 -5.379 1.00 84.00 91 GLY A N 1
ATOM 676 C CA . GLY A 1 91 ? 3.580 -8.314 -5.237 1.00 84.00 91 GLY A CA 1
ATOM 677 C C . GLY A 1 91 ? 4.402 -8.369 -6.524 1.00 84.00 91 GLY A C 1
ATOM 678 O O . GLY A 1 91 ? 4.056 -7.739 -7.525 1.00 84.00 91 GLY A O 1
ATOM 679 N N . PRO A 1 92 ? 5.483 -9.162 -6.513 1.00 86.56 92 PRO A N 1
ATOM 680 C CA . PRO A 1 92 ? 6.250 -9.474 -7.718 1.00 86.56 92 PRO A CA 1
ATOM 681 C C . PRO A 1 92 ? 5.413 -10.199 -8.786 1.00 86.56 92 PRO A C 1
ATOM 683 O O . PRO A 1 92 ? 5.681 -10.036 -9.975 1.00 86.56 92 PRO A O 1
ATOM 686 N N . ASP A 1 93 ? 4.375 -10.937 -8.377 1.00 89.81 93 ASP A N 1
ATOM 687 C CA . ASP A 1 93 ? 3.446 -11.623 -9.286 1.00 89.81 93 ASP A CA 1
ATOM 688 C C . ASP A 1 93 ? 2.546 -10.644 -10.064 1.00 89.81 93 ASP A C 1
ATOM 690 O O . ASP A 1 93 ? 2.049 -10.963 -11.148 1.00 89.81 93 ASP A O 1
ATOM 694 N N . ASP A 1 94 ? 2.366 -9.418 -9.559 1.00 89.38 94 ASP A N 1
ATOM 695 C CA . ASP A 1 94 ? 1.658 -8.355 -10.264 1.00 89.38 94 ASP A CA 1
ATOM 696 C C . ASP A 1 94 ? 2.573 -7.726 -11.313 1.00 89.38 94 ASP A C 1
ATOM 698 O O . ASP A 1 94 ? 3.319 -6.777 -11.042 1.00 89.38 94 ASP A O 1
ATOM 702 N N . LEU A 1 95 ? 2.502 -8.230 -12.546 1.00 89.56 95 LEU A N 1
ATOM 703 C CA . LEU A 1 95 ? 3.353 -7.751 -13.632 1.00 89.56 95 LEU A CA 1
ATOM 704 C C . LEU A 1 95 ? 3.312 -6.211 -13.773 1.00 89.56 95 LEU A C 1
ATOM 706 O O . LEU A 1 95 ? 2.241 -5.592 -13.739 1.00 89.56 95 LEU A O 1
ATOM 710 N N . PRO A 1 96 ? 4.477 -5.561 -13.950 1.00 87.56 96 PRO A N 1
ATOM 711 C CA . PRO A 1 96 ? 5.793 -6.165 -14.198 1.00 87.56 96 PRO A CA 1
ATOM 712 C C . PRO A 1 96 ? 6.625 -6.477 -12.928 1.00 87.56 96 PRO A C 1
ATOM 714 O O . PRO A 1 96 ? 7.814 -6.736 -13.060 1.00 87.56 96 PRO A O 1
ATOM 717 N N . GLY A 1 97 ? 6.044 -6.422 -11.722 1.00 87.06 97 GLY A N 1
ATOM 718 C CA . GLY A 1 97 ? 6.647 -6.914 -10.470 1.00 87.06 97 GLY A CA 1
ATOM 719 C C . GLY A 1 97 ? 7.314 -5.876 -9.554 1.00 87.06 97 GLY A C 1
ATOM 720 O O . GLY A 1 97 ? 7.629 -6.184 -8.410 1.00 87.06 97 GLY A O 1
ATOM 721 N N . TYR A 1 98 ? 7.490 -4.627 -10.003 1.00 90.25 98 TYR A N 1
ATOM 722 C CA . TYR A 1 98 ? 8.198 -3.569 -9.251 1.00 90.25 98 TYR A CA 1
ATOM 723 C C . TYR A 1 98 ? 7.262 -2.464 -8.739 1.00 90.25 98 TYR A C 1
ATOM 725 O O . TYR A 1 98 ? 7.507 -1.266 -8.922 1.00 90.25 98 TYR A O 1
ATOM 733 N N . TRP A 1 99 ? 6.143 -2.864 -8.140 1.00 93.06 99 TRP A N 1
ATOM 734 C CA . TRP A 1 99 ? 5.158 -1.935 -7.594 1.00 93.06 99 TRP A CA 1
ATOM 735 C C . TRP A 1 99 ? 5.525 -1.484 -6.183 1.00 93.06 99 TRP A C 1
ATOM 737 O O . TRP A 1 99 ? 5.818 -2.295 -5.312 1.00 93.06 99 TRP A O 1
ATOM 747 N N . VAL A 1 100 ? 5.423 -0.180 -5.934 1.00 93.00 100 VAL A N 1
ATOM 748 C CA . VAL A 1 100 ? 5.540 0.410 -4.596 1.00 93.00 1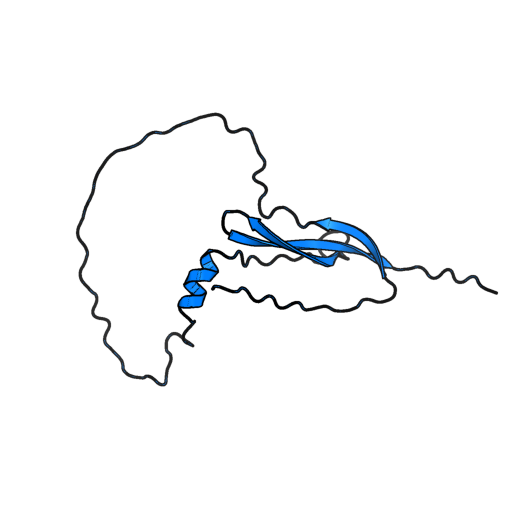00 VAL A CA 1
ATOM 749 C C . VAL A 1 100 ? 4.351 1.304 -4.295 1.00 93.00 100 VAL A C 1
ATOM 751 O O . VAL A 1 100 ? 3.756 1.910 -5.188 1.00 93.00 100 VAL A O 1
ATOM 754 N N . VAL A 1 101 ? 4.007 1.417 -3.020 1.00 93.81 101 VAL A N 1
ATOM 755 C CA . VAL A 1 101 ? 2.993 2.365 -2.561 1.00 93.81 101 VAL A CA 1
ATOM 756 C C . VAL A 1 101 ? 3.622 3.748 -2.438 1.00 93.81 101 VAL A C 1
ATOM 758 O O . VAL A 1 101 ? 4.560 3.930 -1.671 1.00 93.81 101 VAL A O 1
ATOM 761 N N . THR A 1 102 ? 3.095 4.736 -3.165 1.00 93.94 102 THR A N 1
ATOM 762 C CA . THR A 1 102 ? 3.585 6.130 -3.101 1.00 93.94 102 THR A CA 1
ATOM 763 C C . THR A 1 102 ? 2.574 7.111 -2.527 1.00 93.94 102 THR A C 1
ATOM 765 O O . THR A 1 102 ? 2.881 8.285 -2.340 1.00 93.94 102 THR A O 1
ATOM 768 N N . GLY A 1 103 ? 1.355 6.660 -2.241 1.00 94.06 103 GLY A N 1
ATOM 769 C CA . GLY A 1 103 ? 0.348 7.489 -1.598 1.00 94.06 103 GLY A CA 1
ATOM 770 C C . GLY A 1 103 ? -0.888 6.698 -1.210 1.00 94.06 103 GLY A C 1
ATOM 771 O O . GLY A 1 103 ? -1.105 5.583 -1.682 1.00 94.06 103 GLY A O 1
ATOM 772 N N . ALA A 1 104 ? -1.720 7.291 -0.364 1.00 93.88 104 ALA A N 1
ATOM 773 C CA . ALA A 1 104 ? -3.007 6.731 0.010 1.00 93.88 104 ALA A CA 1
ATOM 774 C C . ALA A 1 104 ? -4.007 7.846 0.336 1.00 93.88 104 ALA A C 1
ATOM 776 O O . ALA A 1 104 ? -3.618 8.964 0.675 1.00 93.88 104 ALA A O 1
ATOM 777 N N . LYS A 1 105 ? -5.302 7.545 0.232 1.00 93.25 105 LYS A N 1
ATOM 778 C CA . LYS A 1 105 ? -6.390 8.429 0.660 1.00 93.25 105 LYS A CA 1
ATOM 779 C C . LYS A 1 105 ? -7.477 7.636 1.370 1.00 93.25 105 LYS A C 1
ATOM 781 O O . LYS A 1 105 ? -7.760 6.505 0.986 1.00 93.25 105 LYS A O 1
ATOM 786 N N . LEU A 1 106 ? -8.115 8.251 2.359 1.00 92.75 106 LEU A N 1
ATOM 787 C CA . LEU A 1 106 ? -9.345 7.719 2.937 1.00 92.75 106 LEU A CA 1
ATOM 788 C C . LEU A 1 106 ? -10.527 8.106 2.046 1.00 92.75 106 LEU A C 1
ATOM 790 O O . LEU A 1 106 ? -10.637 9.250 1.602 1.00 92.75 106 LEU A O 1
ATOM 794 N N . CYS A 1 107 ? -11.406 7.153 1.774 1.00 92.38 107 CYS A N 1
ATOM 795 C CA . CYS A 1 107 ? -12.637 7.370 1.027 1.00 92.38 107 CYS A CA 1
ATOM 796 C C . CYS A 1 107 ? -13.794 6.584 1.641 1.00 92.38 107 CYS A C 1
ATOM 798 O O . CYS A 1 107 ? -13.583 5.655 2.411 1.00 92.38 107 CYS A O 1
ATOM 800 N N . MET A 1 108 ? -15.023 6.959 1.297 1.00 92.94 108 MET A N 1
ATOM 801 C CA . MET A 1 108 ? -16.204 6.172 1.641 1.00 92.94 108 MET A CA 1
ATOM 802 C C . MET A 1 108 ? -16.500 5.192 0.504 1.00 92.94 108 MET A C 1
ATOM 804 O O . MET A 1 108 ? -16.770 5.623 -0.616 1.00 92.94 108 MET A O 1
ATOM 808 N N . GLU A 1 109 ? -16.465 3.894 0.788 1.00 88.38 109 GLU A N 1
ATOM 809 C CA . GLU A 1 109 ? -16.755 2.814 -0.161 1.00 88.38 109 GLU A CA 1
ATOM 810 C C . GLU A 1 109 ? -17.656 1.779 0.527 1.00 88.38 109 GLU A C 1
ATOM 812 O O . GLU A 1 109 ? -17.423 1.397 1.671 1.00 88.38 109 GLU A O 1
ATOM 817 N N . GLY A 1 110 ? -18.767 1.393 -0.112 1.00 87.31 110 GLY A N 1
ATOM 818 C CA . GLY A 1 110 ? -19.713 0.429 0.473 1.00 87.31 110 GLY A CA 1
ATOM 819 C C . GLY A 1 110 ? -20.311 0.839 1.831 1.00 87.31 110 GLY A C 1
ATOM 820 O O . GLY A 1 110 ? -20.643 -0.022 2.640 1.00 87.31 110 GLY A O 1
ATOM 821 N N . GLY A 1 111 ? -20.407 2.144 2.119 1.00 90.62 111 GLY A N 1
ATOM 822 C CA . GLY A 1 111 ? -20.870 2.654 3.419 1.00 90.62 111 GLY A CA 1
ATOM 823 C C . GLY A 1 111 ? -19.835 2.560 4.546 1.00 90.62 111 GLY A C 1
ATOM 824 O O . GLY A 1 111 ? -20.149 2.902 5.685 1.00 90.62 111 GLY A O 1
ATOM 825 N N . LYS A 1 112 ? -18.605 2.141 4.234 1.00 92.81 112 LYS A N 1
ATOM 826 C CA . LYS A 1 112 ? -17.474 2.078 5.159 1.00 92.81 112 LYS A CA 1
ATOM 827 C C . LYS A 1 112 ? -16.399 3.086 4.770 1.00 92.81 112 LYS A C 1
ATOM 829 O O . LYS A 1 112 ? -16.278 3.473 3.611 1.00 92.81 112 LYS A O 1
ATOM 834 N N . VAL A 1 113 ? -15.607 3.504 5.750 1.00 92.31 113 VAL A N 1
ATOM 835 C CA . VAL A 1 113 ? -14.359 4.232 5.513 1.00 92.31 113 VAL A CA 1
ATOM 836 C C . VAL A 1 113 ? -13.317 3.222 5.038 1.00 92.31 113 VAL A C 1
ATOM 838 O O . VAL A 1 113 ? -12.990 2.305 5.784 1.00 92.31 113 VAL A O 1
ATOM 841 N N . ALA A 1 114 ? -12.792 3.399 3.832 1.00 92.31 114 ALA A N 1
ATOM 842 C CA . ALA A 1 114 ? -11.787 2.542 3.213 1.00 92.31 114 ALA A CA 1
ATOM 843 C C . ALA A 1 114 ? -10.515 3.331 2.873 1.00 92.31 114 ALA A C 1
ATOM 845 O O . ALA A 1 114 ? -10.556 4.544 2.638 1.00 92.31 114 ALA A O 1
ATOM 846 N N . LEU A 1 115 ? -9.378 2.635 2.835 1.00 92.12 115 LEU A N 1
ATOM 847 C CA . LEU A 1 115 ? -8.096 3.191 2.410 1.00 92.12 115 LEU A CA 1
ATOM 848 C C . LEU A 1 115 ? -7.840 2.837 0.943 1.00 92.12 115 LEU A C 1
ATOM 850 O O . LEU A 1 115 ? -7.656 1.673 0.601 1.00 92.12 115 LEU A O 1
ATOM 854 N N . LYS A 1 116 ? -7.762 3.846 0.074 1.00 92.31 116 LYS A N 1
ATOM 855 C CA . LYS A 1 116 ? -7.378 3.662 -1.326 1.00 92.31 116 LYS A CA 1
ATOM 856 C C . LYS A 1 116 ? -5.914 4.009 -1.534 1.00 92.31 116 LYS A C 1
ATOM 858 O O . LYS A 1 116 ? -5.498 5.135 -1.265 1.00 92.31 116 LYS A O 1
ATOM 863 N N . VAL A 1 117 ? -5.157 3.064 -2.073 1.00 93.88 117 VAL A N 1
ATOM 864 C CA . VAL A 1 117 ? -3.706 3.164 -2.259 1.00 93.88 117 VAL A CA 1
ATOM 865 C C . VAL A 1 117 ? -3.356 3.573 -3.693 1.00 93.88 117 VAL A C 1
ATOM 867 O O . VAL A 1 117 ? -4.035 3.182 -4.643 1.00 93.88 117 VAL A O 1
ATOM 870 N N . LYS A 1 118 ? -2.306 4.379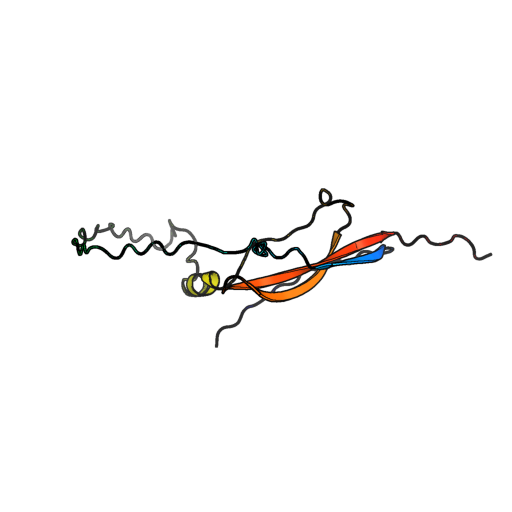 -3.862 1.00 95.31 118 LYS A N 1
ATOM 871 C CA . LYS A 1 118 ? -1.675 4.695 -5.147 1.00 95.31 118 LYS A CA 1
ATOM 872 C C . LYS A 1 118 ? -0.400 3.871 -5.279 1.00 95.31 118 LYS A C 1
ATOM 874 O O . LYS A 1 118 ? 0.540 4.049 -4.504 1.00 95.31 118 LYS A O 1
ATOM 879 N N . TYR A 1 119 ? -0.376 3.007 -6.283 1.00 95.06 119 TYR A N 1
ATOM 880 C CA . TYR A 1 119 ? 0.785 2.214 -6.648 1.00 95.06 119 TYR A CA 1
ATOM 881 C C . TYR A 1 119 ? 1.583 2.941 -7.723 1.00 95.06 119 TYR A C 1
ATOM 883 O O . TYR A 1 119 ? 1.020 3.571 -8.619 1.00 95.06 119 TYR A O 1
ATOM 891 N N . SER A 1 120 ? 2.901 2.866 -7.640 1.00 95.19 120 SER A N 1
ATOM 892 C CA . SER A 1 120 ? 3.812 3.359 -8.663 1.00 95.19 120 SER A CA 1
ATOM 893 C C . SER A 1 120 ? 4.776 2.270 -9.065 1.00 95.19 120 SER A C 1
ATOM 895 O O . SER A 1 120 ? 5.232 1.498 -8.231 1.00 95.19 120 SER A O 1
ATOM 897 N N . LEU A 1 121 ? 5.062 2.217 -10.355 1.00 93.81 121 LEU A N 1
ATOM 898 C CA . LEU A 1 121 ? 6.030 1.302 -10.917 1.00 93.81 121 LEU A CA 1
ATOM 899 C C . LEU A 1 121 ? 7.407 1.958 -10.876 1.00 93.81 121 LEU A C 1
ATOM 901 O O . LEU A 1 121 ? 7.578 3.037 -11.455 1.00 93.81 121 LEU A O 1
ATOM 905 N N . LEU A 1 122 ? 8.366 1.309 -10.223 1.00 93.31 122 LEU A N 1
ATOM 906 C CA . LEU A 1 122 ? 9.761 1.735 -10.230 1.00 93.31 122 LEU A CA 1
ATOM 907 C C . LEU A 1 122 ? 10.506 1.191 -11.452 1.00 93.31 122 LEU A C 1
ATOM 909 O O . LEU A 1 122 ? 10.199 0.112 -11.958 1.00 93.31 122 LEU A O 1
ATOM 913 N N . ILE A 1 123 ? 11.487 1.961 -11.914 1.00 92.88 123 ILE A N 1
ATOM 914 C CA . ILE A 1 123 ? 12.497 1.551 -12.893 1.00 92.88 123 ILE A CA 1
ATOM 915 C C . ILE A 1 123 ? 13.864 2.075 -12.460 1.00 92.88 123 ILE A C 1
ATOM 917 O O . ILE A 1 123 ? 13.941 3.158 -11.877 1.00 92.88 123 ILE A O 1
ATOM 921 N N . ALA A 1 124 ? 14.923 1.337 -12.785 1.00 92.25 124 ALA A N 1
ATOM 922 C CA . ALA A 1 124 ? 16.291 1.769 -12.528 1.00 92.25 124 ALA A CA 1
ATOM 923 C C . ALA A 1 124 ? 16.615 3.059 -13.291 1.00 92.25 124 ALA A C 1
ATOM 925 O O . ALA A 1 124 ? 16.215 3.237 -14.449 1.00 92.25 124 ALA A O 1
ATOM 926 N N . VAL A 1 125 ? 17.326 3.965 -12.630 1.00 90.44 125 VAL A N 1
ATOM 927 C CA . VAL A 1 125 ? 18.015 5.073 -13.282 1.00 90.44 125 VAL A CA 1
ATOM 928 C C . VAL A 1 125 ? 19.275 4.485 -13.909 1.00 90.44 125 VAL A C 1
ATOM 930 O O . VAL A 1 125 ? 20.073 3.855 -13.227 1.00 90.44 125 VAL A O 1
ATOM 933 N N . GLN A 1 126 ? 19.415 4.623 -15.223 1.00 82.56 126 GLN A N 1
ATOM 934 C CA . GLN A 1 126 ? 20.673 4.323 -15.895 1.00 82.56 126 GLN A CA 1
ATOM 935 C C . GLN A 1 126 ? 21.542 5.570 -15.755 1.00 82.56 126 GLN A C 1
ATOM 937 O O . GLN A 1 126 ? 21.131 6.645 -16.188 1.00 82.56 126 GLN A O 1
ATOM 942 N N . GLU A 1 127 ? 22.677 5.439 -15.076 1.00 74.88 127 GLU A N 1
ATOM 943 C CA . GLU A 1 127 ? 23.729 6.447 -15.122 1.00 74.88 127 GLU A CA 1
ATOM 944 C C . GLU A 1 127 ? 24.406 6.307 -16.482 1.00 74.88 127 GLU A C 1
ATOM 946 O O . GLU A 1 127 ? 24.942 5.241 -16.787 1.00 74.88 127 GLU A O 1
ATOM 951 N N . ASP A 1 128 ? 24.330 7.339 -17.320 1.00 70.88 128 ASP A N 1
ATOM 952 C CA . ASP A 1 128 ? 25.112 7.385 -18.552 1.00 70.88 128 ASP A CA 1
ATOM 953 C C . ASP A 1 128 ? 26.593 7.495 -18.148 1.00 70.88 128 ASP A C 1
ATOM 955 O O . ASP A 1 128 ? 26.976 8.493 -17.527 1.00 70.88 128 ASP A O 1
ATOM 959 N N . PRO A 1 129 ? 27.448 6.498 -18.440 1.00 66.88 129 PRO A N 1
ATOM 960 C CA . PRO A 1 129 ? 28.852 6.541 -18.057 1.00 66.88 129 PRO A CA 1
ATOM 961 C C . PRO A 1 129 ? 29.647 7.400 -19.054 1.00 66.88 129 PRO A C 1
ATOM 963 O O . PRO A 1 129 ? 30.597 6.921 -19.665 1.00 66.88 129 PRO A O 1
ATOM 966 N N . GLU A 1 130 ? 29.254 8.658 -19.267 1.00 64.00 130 GLU A N 1
ATOM 967 C CA . GLU A 1 130 ? 29.917 9.561 -20.216 1.00 64.00 130 GLU A CA 1
ATOM 968 C C . GLU A 1 130 ? 30.056 10.977 -19.637 1.00 64.00 130 GLU A C 1
ATOM 970 O O . GLU A 1 130 ? 29.168 11.820 -19.722 1.00 64.00 130 GLU A O 1
ATOM 975 N N . GLY A 1 131 ? 31.220 11.230 -19.040 1.00 65.75 131 GLY A N 1
ATOM 976 C CA . GLY A 1 131 ? 31.665 12.540 -18.570 1.00 65.75 131 GLY A CA 1
ATOM 977 C C . GLY A 1 131 ? 33.179 12.527 -18.389 1.00 65.75 131 GLY A C 1
ATOM 978 O O . GLY A 1 131 ? 33.666 12.534 -17.261 1.00 65.75 131 GLY A O 1
ATOM 979 N N . HIS A 1 132 ? 33.892 12.385 -19.508 1.00 42.88 132 HIS A N 1
ATOM 980 C CA . HIS A 1 132 ? 35.328 12.647 -19.612 1.00 42.88 132 HIS A CA 1
ATOM 981 C C . HIS A 1 132 ? 35.598 14.152 -19.514 1.00 42.88 132 HIS A C 1
ATOM 983 O O . HIS A 1 132 ? 34.790 14.919 -20.090 1.00 42.88 132 HIS A O 1
#

Sequence (132 aa):
MKVLFLRLGFSGVADMKIRRSEWGGALVAPRRSGSLSARISAALSGGLVLAPPAVEEKVEVNSTIFPKGPPVPLPVQKMARHIDTTEVSRGPDDLPGYWVVTGAKLCMEGGKVALKVKYSLLIAVQEDPEGH

pLDDT: mean 73.29, std 20.01, range [35.16, 95.5]

Secondary structure (DSSP, 8-state):
------PPP-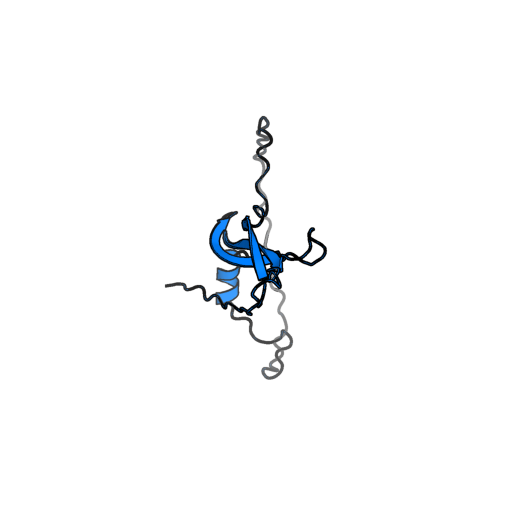---SSEEEEEEEEPPPTT----------------------PPPP--------TT--TT-S---HHHHHHHTTB--------TTSTTS-EEEEEEEEEEETTEEEEEEEEEEEEEPPP-----

Radius of gyration: 25.72 Å; chains: 1; bounding box: 82×34×59 Å

Foldseek 3Di:
DDDDDDDDDDDDDPQKDFPDKDKPDQPDPPPCPDDDDDDDDDDDDDDPDDDDDDDPDDDDPPVVDPVVDDPPPPVCVVQVVQADPDDDDDACVNPPGQKDWPDWDWDQDPNHTYIITMITHMDGNDDPPDDD

Organism: Zea mays (NCBI:txid4577)